Protein AF-A0A849RPV7-F1 (afdb_monomer_lite)

Sequence (152 aa):
MITEDERRETVLRLYPIFKEEVYRRRDQMMRWTAIGAGSLVATLSIVLLVPTAHSLSVTSRLLLVCAMLLLTITYIGIIWQQHNRHRQAKQQLIKLEQALGLFEEFPGHDDHALYPDDWQNEWTRDRSLLQYIAVLTLLTGIVLVAILQPSL

Foldseek 3Di:
DQDPVNVLVVLVVCLVVLVVLLVVLVVVLVVLLCVLLVVLVVLLCCLVVPPCLLVDDPVRLVVVLVVLVVSLVVSLVVSVVSLVSSLVSLQVSVVSCVSNCQQPDDPPDPDHRPDDPCSNVVSVVDCPSVVSSVSSVVSSVSSNCSSPDHDD

Structure (mmCIF, N/CA/C/O backbone):
data_AF-A0A849RPV7-F1
#
_entry.id   AF-A0A849RPV7-F1
#
loop_
_atom_site.group_PDB
_atom_site.id
_atom_site.type_symbol
_atom_site.label_atom_id
_atom_site.label_alt_id
_atom_site.label_comp_id
_atom_site.label_asym_id
_atom_site.label_entity_id
_atom_site.label_seq_id
_atom_site.pdbx_PDB_ins_code
_atom_site.Cartn_x
_atom_site.Cartn_y
_atom_site.Cartn_z
_atom_site.occupancy
_atom_site.B_iso_or_equiv
_atom_site.auth_seq_id
_atom_site.auth_comp_id
_atom_site.auth_asym_id
_atom_site.auth_atom_id
_atom_site.pdbx_PDB_model_num
ATOM 1 N N . MET A 1 1 ? 28.955 13.567 -29.093 1.00 51.91 1 MET A N 1
ATOM 2 C CA . MET A 1 1 ? 28.075 12.591 -29.767 1.00 51.91 1 MET A CA 1
ATOM 3 C C . MET A 1 1 ? 28.339 11.264 -29.092 1.00 51.91 1 MET A C 1
ATOM 5 O O . MET A 1 1 ? 29.489 10.862 -29.098 1.00 51.91 1 MET A O 1
ATOM 9 N N . ILE A 1 2 ? 27.341 10.676 -28.433 1.00 64.81 2 ILE A N 1
ATOM 10 C CA . ILE A 1 2 ? 27.458 9.315 -27.887 1.00 64.81 2 ILE A CA 1
ATOM 11 C C . ILE A 1 2 ? 27.360 8.369 -29.085 1.00 64.81 2 ILE A C 1
ATOM 13 O O . ILE A 1 2 ? 26.455 8.549 -29.906 1.00 64.81 2 ILE A O 1
ATOM 17 N N . THR A 1 3 ? 28.293 7.432 -29.232 1.00 78.81 3 THR A N 1
ATOM 18 C CA . THR A 1 3 ? 28.220 6.426 -30.303 1.00 78.81 3 THR A CA 1
ATOM 19 C C . THR A 1 3 ? 27.104 5.419 -30.010 1.00 78.81 3 THR A C 1
ATOM 21 O O . THR A 1 3 ? 26.690 5.234 -28.865 1.00 78.81 3 THR A O 1
ATOM 24 N N . GLU A 1 4 ? 26.557 4.779 -31.043 1.00 76.44 4 GLU A N 1
ATOM 25 C CA . GLU A 1 4 ? 25.470 3.801 -30.877 1.00 76.44 4 GLU A CA 1
ATOM 26 C C . GLU A 1 4 ? 25.860 2.653 -29.929 1.00 76.44 4 GLU A C 1
ATOM 28 O O . GLU A 1 4 ? 25.053 2.232 -29.096 1.00 76.44 4 GLU A O 1
ATOM 33 N N . ASP A 1 5 ? 27.130 2.243 -29.973 1.00 77.31 5 ASP A N 1
ATOM 34 C CA . ASP A 1 5 ? 27.708 1.230 -29.090 1.00 77.31 5 ASP A CA 1
ATOM 35 C C . ASP A 1 5 ? 27.769 1.687 -27.623 1.00 77.31 5 ASP A C 1
ATOM 37 O O . ASP A 1 5 ? 27.334 0.952 -26.735 1.00 77.31 5 ASP A O 1
ATOM 41 N N . GLU A 1 6 ? 28.206 2.924 -27.349 1.00 79.81 6 GLU A N 1
ATOM 42 C CA . GLU A 1 6 ? 28.212 3.498 -25.992 1.00 79.81 6 GLU A CA 1
ATOM 43 C C . GLU A 1 6 ? 26.792 3.608 -25.416 1.00 79.81 6 GLU A C 1
ATOM 45 O O . GLU A 1 6 ? 26.554 3.350 -24.228 1.00 79.81 6 GLU A O 1
ATOM 50 N N . ARG A 1 7 ? 25.814 3.965 -26.261 1.00 75.69 7 ARG A N 1
ATOM 51 C CA . ARG A 1 7 ? 24.400 4.015 -25.875 1.00 75.69 7 ARG A CA 1
ATOM 52 C C . ARG A 1 7 ? 23.890 2.619 -25.517 1.00 75.69 7 ARG A C 1
ATOM 54 O O . ARG A 1 7 ? 23.237 2.466 -24.484 1.00 75.69 7 ARG A O 1
ATOM 61 N N . ARG A 1 8 ? 24.196 1.608 -26.333 1.00 79.50 8 ARG A N 1
ATOM 62 C CA . ARG A 1 8 ? 23.771 0.220 -26.111 1.00 79.50 8 ARG A CA 1
ATOM 63 C C . ARG A 1 8 ? 24.397 -0.372 -24.849 1.00 79.50 8 ARG A C 1
ATOM 65 O O . ARG A 1 8 ? 23.687 -0.972 -24.044 1.00 79.50 8 ARG A O 1
ATOM 72 N N . GLU A 1 9 ? 25.689 -0.141 -24.624 1.00 83.25 9 GLU A N 1
ATOM 73 C CA . GLU A 1 9 ? 26.391 -0.589 -23.417 1.00 83.25 9 GLU A CA 1
ATOM 74 C C . GLU A 1 9 ? 25.804 0.051 -22.150 1.00 83.25 9 GLU A C 1
ATOM 76 O O . GLU A 1 9 ? 25.559 -0.628 -21.148 1.00 83.25 9 GLU A O 1
ATOM 81 N N . THR A 1 10 ? 25.502 1.351 -22.208 1.00 80.75 10 THR A N 1
ATOM 82 C CA . THR A 1 10 ? 24.859 2.067 -21.099 1.00 80.75 10 THR A CA 1
ATOM 83 C C . THR A 1 10 ? 23.498 1.458 -20.765 1.00 80.75 10 THR A C 1
ATOM 85 O O . THR A 1 10 ? 23.203 1.200 -19.597 1.00 80.75 10 THR A O 1
ATOM 88 N N . VAL A 1 11 ? 22.669 1.176 -21.774 1.00 80.56 11 VAL A N 1
ATOM 89 C CA . VAL A 1 11 ? 21.341 0.581 -21.571 1.00 80.56 11 VAL A CA 1
ATOM 90 C C . VAL A 1 11 ? 21.445 -0.834 -20.988 1.00 80.56 11 VAL A C 1
ATOM 92 O O . VAL A 1 11 ? 20.699 -1.158 -20.064 1.00 80.56 11 VAL A O 1
ATOM 95 N N . LEU A 1 12 ? 22.409 -1.644 -21.437 1.00 83.31 12 LEU A N 1
ATOM 96 C CA . LEU A 1 12 ? 22.657 -2.984 -20.887 1.00 83.31 12 LEU A CA 1
ATOM 97 C C . LEU A 1 12 ? 23.071 -2.953 -19.410 1.00 83.31 12 LEU A C 1
ATOM 99 O O . LEU A 1 12 ? 22.625 -3.799 -18.637 1.00 83.31 12 LEU A O 1
ATOM 103 N N . ARG A 1 13 ? 23.868 -1.961 -18.990 1.00 86.69 13 ARG A N 1
ATOM 104 C CA . ARG A 1 13 ? 24.216 -1.772 -17.569 1.00 86.69 13 ARG A CA 1
ATOM 105 C C . ARG A 1 13 ? 23.028 -1.299 -16.731 1.00 86.69 13 ARG A C 1
ATOM 107 O O . ARG A 1 13 ? 22.904 -1.690 -15.573 1.00 86.69 13 ARG A O 1
ATOM 114 N N . LEU A 1 14 ? 22.160 -0.459 -17.296 1.00 84.25 14 LEU A N 1
ATOM 115 C CA . LEU A 1 14 ? 20.996 0.089 -16.593 1.00 84.25 14 LEU A CA 1
ATOM 116 C C . LEU A 1 14 ? 19.855 -0.926 -16.451 1.00 84.25 14 LEU A C 1
ATOM 118 O O . LEU A 1 14 ? 19.174 -0.936 -15.427 1.00 84.25 14 LEU A O 1
ATOM 122 N N . TYR A 1 15 ? 19.658 -1.793 -17.443 1.00 84.50 15 TYR A N 1
ATOM 123 C CA . TYR A 1 15 ? 18.584 -2.787 -17.470 1.00 84.50 15 TYR A CA 1
ATOM 124 C C . TYR A 1 15 ? 18.427 -3.607 -16.168 1.00 84.50 15 TYR A C 1
ATOM 126 O O . TYR A 1 15 ? 17.327 -3.592 -15.602 1.00 84.50 15 TYR A O 1
ATOM 134 N N . PRO A 1 16 ? 19.470 -4.266 -15.616 1.00 88.25 16 PRO A N 1
ATOM 135 C CA . PRO A 1 16 ? 19.328 -5.041 -14.381 1.00 88.25 16 PRO A CA 1
ATOM 136 C C . PRO A 1 16 ? 18.955 -4.174 -13.172 1.00 88.25 16 PRO A C 1
ATOM 138 O O . PRO A 1 16 ? 18.171 -4.614 -12.335 1.00 88.25 16 PRO A O 1
ATOM 141 N N . ILE A 1 17 ? 19.442 -2.931 -13.105 1.00 87.75 17 ILE A N 1
ATOM 142 C CA . ILE A 1 17 ? 19.149 -1.998 -12.006 1.00 87.75 17 ILE A CA 1
ATOM 143 C C . ILE A 1 17 ? 17.665 -1.614 -12.015 1.00 87.75 17 ILE A C 1
ATOM 145 O O . ILE A 1 17 ? 17.003 -1.643 -10.976 1.00 87.75 17 ILE A O 1
ATOM 149 N N . PHE A 1 18 ? 17.115 -1.281 -13.187 1.00 86.19 18 PHE A N 1
ATOM 150 C CA . PHE A 1 18 ? 15.691 -0.957 -13.312 1.00 86.19 18 PHE A CA 1
ATOM 151 C C . PHE A 1 18 ? 14.804 -2.172 -13.042 1.00 86.19 18 PHE A C 1
ATOM 153 O O . PHE A 1 18 ? 13.770 -2.041 -12.385 1.00 86.19 18 PHE A O 1
ATOM 160 N N . LYS A 1 19 ? 15.226 -3.360 -13.484 1.00 86.94 19 LYS A N 1
ATOM 161 C CA . LYS A 1 19 ? 14.524 -4.611 -13.196 1.00 86.94 19 LYS A CA 1
ATOM 162 C C . LYS A 1 19 ? 14.486 -4.897 -11.693 1.00 86.94 19 LYS A C 1
ATOM 164 O O . LYS A 1 19 ? 13.414 -5.158 -11.148 1.00 86.94 19 LYS A O 1
ATOM 169 N N . GLU A 1 20 ? 15.620 -4.785 -11.005 1.00 90.31 20 GLU A N 1
ATOM 170 C CA . GLU A 1 20 ? 15.697 -4.948 -9.551 1.00 90.31 20 GLU A CA 1
ATOM 171 C C . GLU A 1 20 ? 14.819 -3.927 -8.821 1.00 90.31 20 GLU A C 1
ATOM 173 O O . GLU A 1 20 ? 14.085 -4.284 -7.899 1.00 90.31 20 GLU A O 1
ATOM 178 N N . GLU A 1 21 ? 14.826 -2.668 -9.260 1.00 89.69 21 GLU A N 1
ATOM 179 C CA . GLU A 1 21 ? 14.013 -1.620 -8.652 1.00 89.69 21 GLU A CA 1
ATOM 180 C C . GLU A 1 21 ? 12.512 -1.927 -8.742 1.00 89.69 21 GLU A C 1
ATOM 182 O O . GLU A 1 21 ? 11.789 -1.778 -7.753 1.00 89.69 21 GLU A O 1
ATOM 187 N N . VAL A 1 22 ? 12.037 -2.423 -9.888 1.00 88.62 22 VAL A N 1
ATOM 188 C CA . VAL A 1 22 ? 10.641 -2.854 -10.067 1.00 88.62 22 VAL A CA 1
ATOM 189 C C . VAL A 1 22 ? 10.268 -3.930 -9.039 1.00 88.62 22 VAL A C 1
ATOM 191 O O . VAL A 1 22 ? 9.256 -3.778 -8.342 1.00 88.62 22 VAL A O 1
ATOM 194 N N . TYR A 1 23 ? 11.090 -4.973 -8.878 1.00 88.81 23 TYR A N 1
ATOM 195 C CA . TYR A 1 23 ? 10.839 -6.040 -7.899 1.00 88.81 23 TYR A CA 1
ATOM 196 C C . TYR A 1 23 ? 10.926 -5.547 -6.454 1.00 88.81 23 TYR A C 1
ATOM 198 O O . TYR A 1 23 ? 10.037 -5.828 -5.647 1.00 88.81 23 TYR A O 1
ATOM 206 N N . ARG A 1 24 ? 11.947 -4.749 -6.134 1.00 91.12 24 ARG A N 1
ATOM 207 C CA . ARG A 1 24 ? 12.168 -4.187 -4.799 1.00 91.12 24 ARG A CA 1
ATOM 208 C C . ARG A 1 24 ? 10.979 -3.357 -4.329 1.00 91.12 24 ARG A C 1
ATOM 210 O O . ARG A 1 24 ? 10.580 -3.447 -3.170 1.00 91.12 24 ARG A O 1
ATOM 217 N N . ARG A 1 25 ? 10.377 -2.561 -5.216 1.00 90.06 25 ARG A N 1
ATOM 218 C CA . ARG A 1 25 ? 9.201 -1.742 -4.877 1.00 90.06 25 ARG A CA 1
ATOM 219 C C . ARG A 1 25 ? 7.949 -2.585 -4.660 1.00 90.06 25 ARG A C 1
ATOM 221 O O . ARG A 1 25 ? 7.170 -2.277 -3.760 1.00 90.06 25 ARG A O 1
ATOM 228 N N . ARG A 1 26 ? 7.781 -3.675 -5.416 1.00 88.75 26 ARG A N 1
ATOM 229 C CA . ARG A 1 26 ? 6.690 -4.634 -5.191 1.00 88.75 26 ARG A CA 1
ATOM 230 C C . ARG A 1 26 ? 6.810 -5.322 -3.835 1.00 88.75 26 ARG A C 1
ATOM 232 O O . ARG A 1 26 ? 5.827 -5.387 -3.101 1.00 88.75 26 ARG A O 1
ATOM 239 N N . ASP A 1 27 ? 8.013 -5.757 -3.480 1.00 92.94 27 ASP A N 1
ATOM 240 C CA . ASP A 1 27 ? 8.295 -6.338 -2.166 1.00 92.94 27 ASP A CA 1
ATOM 241 C C . ASP A 1 27 ? 8.045 -5.327 -1.034 1.00 92.94 27 ASP A C 1
ATOM 243 O O . ASP A 1 27 ? 7.387 -5.639 -0.045 1.00 92.94 27 ASP A O 1
ATOM 247 N N . GLN A 1 28 ? 8.459 -4.067 -1.206 1.00 92.44 28 GLN A N 1
ATOM 248 C CA . GLN A 1 28 ? 8.174 -3.011 -0.230 1.00 92.44 28 GLN A CA 1
ATOM 249 C C . GLN A 1 28 ? 6.672 -2.772 -0.030 1.00 92.44 28 GLN A C 1
ATOM 251 O O . GLN A 1 28 ? 6.247 -2.621 1.114 1.00 92.44 28 GLN A O 1
ATOM 256 N N . MET A 1 29 ? 5.858 -2.768 -1.094 1.00 92.94 29 MET A N 1
ATOM 257 C CA . MET A 1 29 ? 4.394 -2.681 -0.958 1.00 92.94 29 MET A CA 1
ATOM 258 C C . MET A 1 29 ? 3.837 -3.827 -0.103 1.00 92.94 29 MET A C 1
ATOM 260 O O . MET A 1 29 ? 3.038 -3.588 0.806 1.00 92.94 29 MET A O 1
ATOM 264 N N . MET A 1 30 ? 4.294 -5.058 -0.351 1.00 93.44 30 MET A N 1
ATOM 265 C CA . MET A 1 30 ? 3.878 -6.235 0.413 1.00 93.44 30 MET A CA 1
ATOM 266 C C . MET A 1 30 ? 4.307 -6.136 1.883 1.00 93.44 30 MET A C 1
ATOM 268 O O . MET A 1 30 ? 3.482 -6.339 2.772 1.00 93.44 30 MET A O 1
ATOM 272 N N . ARG A 1 31 ? 5.560 -5.749 2.157 1.00 95.62 31 ARG A N 1
ATOM 273 C CA . ARG A 1 31 ? 6.075 -5.565 3.524 1.00 95.62 31 ARG A CA 1
ATOM 274 C C . ARG A 1 31 ? 5.279 -4.525 4.303 1.00 95.62 31 ARG A C 1
ATOM 276 O O . ARG A 1 31 ? 4.887 -4.792 5.433 1.00 95.62 31 ARG A O 1
ATOM 283 N N . TRP A 1 32 ? 5.009 -3.359 3.715 1.00 95.81 32 TRP A N 1
ATOM 284 C CA . TRP A 1 32 ? 4.235 -2.314 4.391 1.00 95.81 32 TRP A CA 1
ATOM 285 C C . TRP A 1 32 ? 2.791 -2.736 4.652 1.00 95.81 32 TRP A C 1
ATOM 287 O O . TRP A 1 32 ? 2.260 -2.439 5.720 1.00 95.81 32 TRP A O 1
ATOM 297 N N . THR A 1 33 ? 2.188 -3.488 3.730 1.00 95.38 33 THR A N 1
ATOM 298 C CA . THR A 1 33 ? 0.859 -4.078 3.935 1.00 95.38 33 THR A CA 1
ATOM 299 C C . THR A 1 33 ? 0.873 -5.085 5.084 1.00 95.38 33 THR A C 1
ATOM 301 O O . THR A 1 33 ? 0.009 -5.026 5.952 1.00 95.38 33 THR A O 1
ATOM 304 N N . ALA A 1 34 ? 1.875 -5.968 5.136 1.00 96.19 34 ALA A N 1
ATOM 305 C CA . ALA A 1 34 ? 2.015 -6.964 6.196 1.00 96.19 34 ALA A CA 1
ATOM 306 C C . ALA A 1 34 ? 2.247 -6.321 7.572 1.00 96.19 34 ALA A C 1
ATOM 308 O O . ALA A 1 34 ? 1.611 -6.715 8.545 1.00 96.19 34 ALA A O 1
ATOM 309 N N . ILE A 1 35 ? 3.108 -5.301 7.652 1.00 97.19 35 ILE A N 1
ATOM 310 C CA . ILE A 1 35 ? 3.351 -4.549 8.891 1.00 97.19 35 ILE A CA 1
ATOM 311 C C . ILE A 1 35 ? 2.069 -3.829 9.333 1.00 97.19 35 ILE A C 1
ATOM 313 O O . ILE A 1 35 ? 1.685 -3.928 10.497 1.00 97.19 35 ILE A O 1
ATOM 317 N N . GLY A 1 36 ? 1.378 -3.149 8.411 1.00 96.50 36 GLY A N 1
ATOM 318 C CA . GLY A 1 36 ? 0.118 -2.467 8.706 1.00 96.50 36 GLY A CA 1
ATOM 319 C C . GLY A 1 36 ? -0.961 -3.428 9.202 1.00 96.50 36 GLY A C 1
ATOM 320 O O . GLY A 1 36 ? -1.520 -3.223 10.278 1.00 96.50 36 GLY A O 1
ATOM 321 N N . ALA A 1 37 ? -1.190 -4.530 8.486 1.00 96.81 37 ALA A N 1
ATOM 322 C CA . ALA A 1 37 ? -2.140 -5.564 8.888 1.00 96.81 37 ALA A CA 1
ATOM 323 C C . ALA A 1 37 ? -1.763 -6.201 10.235 1.00 96.81 37 ALA A C 1
ATOM 325 O O . ALA A 1 37 ? -2.616 -6.339 11.109 1.00 96.81 37 ALA A O 1
ATOM 326 N N . GLY A 1 38 ? -0.484 -6.529 10.435 1.00 97.62 38 GLY A N 1
ATOM 327 C CA . GLY A 1 38 ? 0.023 -7.081 11.690 1.00 97.62 38 GLY A CA 1
ATOM 328 C C . GLY A 1 38 ? -0.206 -6.144 12.875 1.00 97.62 38 GLY A C 1
ATOM 329 O O . GLY A 1 38 ? -0.640 -6.595 13.933 1.00 97.62 38 GLY A O 1
ATOM 330 N N . SER A 1 39 ? 0.001 -4.836 12.690 1.00 96.69 39 SER A N 1
ATOM 331 C CA . SER A 1 39 ? -0.272 -3.839 13.731 1.00 96.69 39 SER A CA 1
ATOM 332 C C . SER A 1 39 ? -1.760 -3.777 14.104 1.00 96.69 39 SER A C 1
ATOM 334 O O . SER A 1 39 ? -2.088 -3.793 15.289 1.00 96.69 39 SER A O 1
ATOM 336 N N . LEU A 1 40 ? -2.662 -3.818 13.115 1.00 96.62 40 LEU A N 1
ATOM 337 C CA . LEU A 1 40 ? -4.112 -3.825 13.339 1.00 96.62 40 LEU A CA 1
ATOM 338 C C . LEU A 1 40 ? -4.574 -5.103 14.051 1.00 96.62 40 LEU A C 1
ATOM 340 O O . LEU A 1 40 ? -5.363 -5.029 14.989 1.00 96.62 40 LEU A O 1
ATOM 344 N N . VAL A 1 41 ? -4.051 -6.267 13.655 1.00 97.19 41 VAL A N 1
ATOM 345 C CA . VAL A 1 41 ? -4.339 -7.553 14.313 1.00 97.19 41 VAL A CA 1
ATOM 346 C C . VAL A 1 41 ? -3.824 -7.566 15.753 1.00 97.19 41 VAL A C 1
ATOM 348 O O . VAL A 1 41 ? -4.520 -8.049 16.648 1.00 97.19 41 VAL A O 1
ATOM 351 N N . ALA A 1 42 ? -2.641 -7.004 16.009 1.00 96.06 42 ALA A N 1
ATOM 352 C CA . ALA A 1 42 ? -2.114 -6.870 17.363 1.00 96.06 42 ALA A CA 1
ATOM 353 C C . ALA A 1 42 ? -3.013 -5.971 18.223 1.00 96.06 42 ALA A C 1
ATOM 355 O O . ALA A 1 42 ? -3.368 -6.352 19.338 1.00 96.06 42 ALA A O 1
ATOM 356 N N . THR A 1 43 ? -3.452 -4.820 17.700 1.00 92.69 43 THR A N 1
ATOM 357 C CA . THR A 1 43 ? -4.399 -3.949 18.409 1.00 92.69 43 THR A CA 1
ATOM 358 C C . THR A 1 43 ? -5.733 -4.645 18.662 1.00 92.69 43 THR A C 1
ATOM 360 O O . THR A 1 43 ? -6.224 -4.601 19.787 1.00 92.69 43 THR A O 1
ATOM 363 N N . LEU A 1 44 ? -6.293 -5.334 17.664 1.00 93.75 44 LEU A N 1
ATOM 364 C CA . LEU A 1 44 ? -7.520 -6.118 17.821 1.00 93.75 44 LEU A CA 1
ATOM 365 C C . LEU A 1 44 ? -7.380 -7.155 18.940 1.00 93.75 44 LEU A C 1
ATOM 367 O O . LEU A 1 44 ? -8.248 -7.262 19.800 1.00 93.75 44 LEU A O 1
ATOM 371 N N . SER A 1 45 ? -6.261 -7.880 18.957 1.00 92.56 45 SER A N 1
ATOM 372 C CA . SER A 1 45 ? -5.974 -8.890 19.977 1.00 92.56 45 SER A CA 1
ATOM 373 C C . SER A 1 45 ? -5.901 -8.272 21.372 1.00 92.56 45 SER A C 1
ATOM 375 O O . SER A 1 45 ? -6.469 -8.819 22.308 1.00 92.56 45 SER A O 1
ATOM 377 N N . ILE A 1 46 ? -5.262 -7.106 21.515 1.00 91.44 46 ILE A N 1
ATOM 378 C CA . ILE A 1 46 ? -5.204 -6.379 22.791 1.00 91.44 46 ILE A CA 1
ATOM 379 C C . ILE A 1 46 ? -6.608 -5.971 23.244 1.00 91.44 46 ILE A C 1
ATOM 381 O O . ILE A 1 46 ? -6.963 -6.206 24.395 1.00 91.44 46 ILE A O 1
ATOM 385 N N . VAL A 1 47 ? -7.416 -5.397 22.349 1.00 89.56 47 VAL A N 1
ATOM 386 C CA . VAL A 1 47 ? -8.778 -4.948 22.676 1.00 89.56 47 VAL A CA 1
ATOM 387 C C . VAL A 1 47 ? -9.665 -6.114 23.122 1.00 89.56 47 VAL A C 1
ATOM 389 O O . VAL A 1 47 ? -10.454 -5.941 24.044 1.00 89.56 47 VAL A O 1
ATOM 392 N N . LEU A 1 48 ? -9.524 -7.292 22.506 1.00 89.06 48 LEU A N 1
ATOM 393 C CA . LEU A 1 48 ? -10.353 -8.464 22.813 1.00 89.06 48 LEU A CA 1
ATOM 394 C C . LEU A 1 48 ? -9.859 -9.282 24.015 1.00 89.06 48 LEU A C 1
ATOM 396 O O . LEU A 1 48 ? -10.668 -9.899 24.700 1.00 89.06 48 LEU A O 1
ATOM 400 N N . LEU A 1 49 ? -8.546 -9.343 24.251 1.00 89.88 49 LEU A N 1
ATOM 401 C CA . LEU A 1 49 ? -7.959 -10.228 25.265 1.00 89.88 49 LEU A CA 1
ATOM 402 C C . LEU A 1 49 ? -7.666 -9.526 26.591 1.00 89.88 49 LEU A C 1
ATOM 404 O O . LEU A 1 49 ? -7.487 -10.209 27.597 1.00 89.88 49 LEU A O 1
ATOM 408 N N . VAL A 1 50 ? -7.581 -8.193 26.614 1.00 86.75 50 VAL A N 1
ATOM 409 C CA . VAL A 1 50 ? -7.275 -7.435 27.833 1.00 86.75 50 VAL A CA 1
ATOM 410 C C . VAL A 1 50 ? -8.582 -6.993 28.501 1.00 86.75 50 VAL A C 1
ATOM 412 O O . VAL A 1 50 ? -9.229 -6.071 28.009 1.00 86.75 50 VAL A O 1
ATOM 415 N N . PRO A 1 51 ? -8.965 -7.558 29.664 1.00 75.06 51 PRO A N 1
ATOM 416 C CA . PRO A 1 51 ? -10.258 -7.267 30.294 1.00 75.06 51 PRO A CA 1
ATOM 417 C C . PRO A 1 51 ? -10.446 -5.787 30.653 1.00 75.06 51 PRO A C 1
ATOM 419 O O . PRO A 1 51 ? -11.554 -5.256 30.603 1.00 75.06 51 PRO A O 1
ATOM 422 N N . THR A 1 52 ? -9.355 -5.086 30.976 1.00 76.69 52 THR A N 1
ATOM 423 C CA . THR A 1 52 ? -9.383 -3.654 31.300 1.00 76.69 52 THR A CA 1
ATOM 424 C C . THR A 1 52 ? -9.642 -2.765 30.082 1.00 76.69 52 THR A C 1
ATOM 426 O O . THR A 1 52 ? -10.060 -1.619 30.256 1.00 76.69 52 THR A O 1
ATOM 429 N N . ALA A 1 53 ? -9.493 -3.274 28.853 1.00 73.00 53 ALA A N 1
ATOM 430 C CA . ALA A 1 53 ? -9.839 -2.535 27.640 1.00 73.00 53 ALA A CA 1
ATOM 431 C C . ALA A 1 53 ? -11.341 -2.196 27.587 1.00 73.00 53 ALA A C 1
ATOM 433 O O . ALA A 1 53 ? -11.733 -1.148 27.074 1.00 73.00 53 ALA A O 1
ATOM 434 N N . HIS A 1 54 ? -12.192 -3.017 28.205 1.00 72.06 54 HIS A N 1
ATOM 435 C CA . HIS A 1 54 ? -13.629 -2.760 28.284 1.00 72.06 54 HIS A CA 1
ATOM 436 C C . HIS A 1 54 ? -13.983 -1.599 29.228 1.00 72.06 54 HIS A C 1
ATOM 438 O O . HIS A 1 54 ? -14.945 -0.874 28.972 1.00 72.06 54 HIS A O 1
ATOM 444 N N . SER A 1 55 ? -13.156 -1.345 30.248 1.00 79.50 55 SER A N 1
ATOM 445 C CA . SER A 1 55 ? -13.310 -0.214 31.180 1.00 79.50 55 SER A CA 1
ATOM 446 C C . SER A 1 55 ? -12.780 1.128 30.654 1.00 79.50 55 SER A C 1
ATOM 448 O O . SER A 1 55 ? -12.736 2.111 31.394 1.00 79.50 55 SER A O 1
ATOM 450 N N . LEU A 1 56 ? -12.368 1.200 29.383 1.00 82.62 56 LEU A N 1
ATOM 451 C CA . LEU A 1 56 ? -11.872 2.441 28.793 1.00 82.62 56 LEU A CA 1
ATOM 452 C C . LEU A 1 56 ? -12.952 3.526 28.757 1.00 82.62 56 LEU A C 1
ATOM 454 O O . LEU A 1 56 ? -14.065 3.305 28.269 1.00 82.62 56 LEU A O 1
ATOM 458 N N . SER A 1 57 ? -12.568 4.727 29.199 1.00 87.94 57 SER A N 1
ATOM 459 C CA . SER A 1 57 ? -13.394 5.930 29.096 1.00 87.94 57 SER A CA 1
ATOM 460 C C . SER A 1 57 ? -13.743 6.254 27.638 1.00 87.94 57 SER A C 1
ATOM 462 O O . SER A 1 57 ? -12.997 5.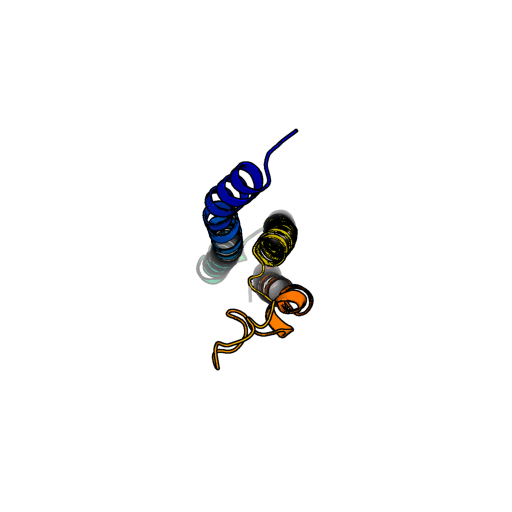915 26.714 1.00 87.94 57 SER A O 1
ATOM 464 N N . VAL A 1 58 ? -14.848 6.975 27.423 1.00 88.06 58 VAL A N 1
ATOM 465 C CA . VAL A 1 58 ? -15.275 7.422 26.084 1.00 88.06 58 VAL A CA 1
ATOM 466 C C . VAL A 1 58 ? -14.165 8.210 25.382 1.00 88.06 58 VAL A C 1
ATOM 468 O O . VAL A 1 58 ? -13.869 7.952 24.217 1.00 88.06 58 VAL A O 1
ATOM 471 N N . THR A 1 59 ? -13.487 9.110 26.099 1.00 90.62 59 THR A N 1
ATOM 472 C CA . THR A 1 59 ? -12.367 9.894 25.562 1.00 90.62 59 THR A CA 1
ATOM 473 C C . THR A 1 59 ? -11.225 8.997 25.087 1.00 90.62 59 THR A C 1
ATOM 475 O O . THR A 1 59 ? -10.712 9.184 23.986 1.00 90.62 59 THR A O 1
ATOM 478 N N . SER A 1 60 ? -10.852 7.981 25.874 1.00 90.19 60 SER A N 1
ATOM 479 C CA . SER A 1 60 ? -9.805 7.021 25.499 1.00 90.19 60 SER A CA 1
ATOM 480 C C . SER A 1 60 ? -10.189 6.208 24.260 1.00 90.19 60 SER A C 1
ATOM 482 O O . SER A 1 60 ? -9.349 5.999 23.387 1.00 90.19 60 SER A O 1
ATOM 484 N N . ARG A 1 61 ? -11.458 5.792 24.148 1.00 90.38 61 ARG A N 1
ATOM 485 C CA . ARG A 1 61 ? -11.973 5.077 22.968 1.00 90.38 61 ARG A CA 1
ATOM 486 C C . ARG A 1 61 ? -11.918 5.949 21.714 1.00 90.38 61 ARG A C 1
ATOM 488 O O . ARG A 1 61 ? -11.445 5.487 20.682 1.00 90.38 61 ARG A O 1
ATOM 495 N N . LEU A 1 62 ? -12.330 7.216 21.804 1.00 92.50 62 LEU A N 1
ATOM 496 C CA . LEU A 1 62 ? -12.251 8.159 20.681 1.00 92.50 62 LEU A CA 1
ATOM 497 C C . LEU A 1 62 ? -10.803 8.419 20.248 1.00 92.50 62 LEU A C 1
ATOM 499 O O . LEU A 1 62 ? -10.516 8.422 19.053 1.00 92.50 62 LEU A O 1
ATOM 503 N N . LEU A 1 63 ? -9.878 8.575 21.200 1.00 94.31 63 LEU A N 1
ATOM 504 C CA . LEU A 1 63 ? -8.452 8.714 20.893 1.00 94.31 63 LEU A CA 1
ATOM 505 C C . LEU A 1 63 ? -7.896 7.474 20.183 1.00 94.31 63 LEU A C 1
ATOM 507 O O . LEU A 1 63 ? -7.166 7.617 19.205 1.00 94.31 63 LEU A O 1
ATOM 511 N N . LEU A 1 64 ? -8.272 6.271 20.626 1.00 93.06 64 LEU A N 1
ATOM 512 C CA . LEU A 1 64 ? -7.905 5.014 19.967 1.00 93.06 64 LEU A CA 1
ATOM 513 C C . LEU A 1 64 ? -8.463 4.927 18.543 1.00 93.06 64 LEU A C 1
ATOM 515 O O . LEU A 1 64 ? -7.721 4.585 17.627 1.00 93.06 64 LEU A O 1
ATOM 519 N N . VAL A 1 65 ? -9.731 5.290 18.333 1.00 94.69 65 VAL A N 1
ATOM 520 C CA . VAL A 1 65 ? -10.342 5.357 16.994 1.00 94.69 65 VAL A CA 1
ATOM 521 C C . VAL A 1 65 ? -9.559 6.308 16.088 1.00 94.69 65 VAL A C 1
ATOM 523 O O . VAL A 1 65 ? -9.159 5.919 14.990 1.00 94.69 65 VAL A O 1
ATOM 526 N N . CYS A 1 66 ? -9.274 7.527 16.553 1.00 96.81 66 CYS A N 1
ATOM 527 C CA . CYS A 1 66 ? -8.475 8.495 15.804 1.00 96.81 66 CYS A CA 1
ATOM 528 C C . CYS A 1 66 ? -7.072 7.957 15.494 1.00 96.81 66 CYS A C 1
ATOM 530 O O . CYS A 1 66 ? -6.611 8.075 14.360 1.00 96.81 66 CYS A O 1
ATOM 532 N N . ALA A 1 67 ? -6.412 7.322 16.466 1.00 95.75 67 ALA A N 1
ATOM 533 C CA . ALA A 1 67 ? -5.098 6.718 16.276 1.00 95.75 67 ALA A CA 1
ATOM 534 C C . ALA A 1 67 ? -5.128 5.606 15.214 1.00 95.75 67 ALA A C 1
ATOM 536 O O . ALA A 1 67 ? -4.256 5.571 14.350 1.00 95.75 67 ALA A O 1
ATOM 537 N N . MET A 1 68 ? -6.147 4.740 15.223 1.00 96.62 68 MET A N 1
ATOM 538 C CA . MET A 1 68 ? -6.299 3.669 14.232 1.00 96.62 68 MET A CA 1
ATOM 539 C C . MET A 1 68 ? -6.572 4.209 12.830 1.00 96.62 68 MET A C 1
ATOM 541 O O . MET A 1 68 ? -5.993 3.717 11.859 1.00 96.62 68 MET A O 1
ATOM 545 N N . LEU A 1 69 ? -7.403 5.246 12.706 1.00 97.31 69 LEU A N 1
ATOM 546 C CA . LEU A 1 69 ? -7.642 5.911 11.426 1.00 97.31 69 LEU A CA 1
ATOM 547 C C . LEU A 1 69 ? -6.361 6.558 10.889 1.00 97.31 69 LEU A C 1
ATOM 549 O O . LEU A 1 69 ? -5.998 6.317 9.738 1.00 97.31 69 LEU A O 1
ATOM 553 N N . LEU A 1 70 ? -5.636 7.309 11.723 1.00 97.81 70 LEU A N 1
ATOM 554 C CA . LEU A 1 70 ? -4.364 7.930 11.346 1.00 97.81 70 LEU A CA 1
ATOM 555 C C . LEU A 1 70 ? -3.321 6.892 10.922 1.00 97.81 70 LEU A C 1
ATOM 557 O O . LEU A 1 70 ? -2.666 7.061 9.892 1.00 97.81 70 LEU A O 1
ATOM 561 N N . LEU A 1 71 ? -3.194 5.800 11.676 1.00 96.12 71 LEU A N 1
ATOM 562 C CA . LEU A 1 71 ? -2.291 4.699 11.356 1.00 96.12 71 LEU A CA 1
ATOM 563 C C . LEU A 1 71 ? -2.636 4.076 9.996 1.00 96.12 71 LEU A C 1
ATOM 565 O O . LEU A 1 71 ? -1.769 3.922 9.138 1.00 96.12 71 LEU A O 1
ATOM 569 N N . THR A 1 72 ? -3.918 3.780 9.774 1.00 97.12 72 THR A N 1
ATOM 570 C CA . THR A 1 72 ? -4.407 3.181 8.524 1.00 97.12 72 THR A CA 1
ATOM 571 C C . THR A 1 72 ? -4.149 4.097 7.330 1.00 97.12 72 THR A C 1
ATOM 573 O O . THR A 1 72 ? -3.599 3.655 6.323 1.00 97.12 72 THR A O 1
ATOM 576 N N . ILE A 1 73 ? -4.494 5.383 7.449 1.00 97.38 73 ILE A N 1
ATOM 577 C CA . ILE A 1 73 ? -4.261 6.389 6.404 1.00 97.38 73 ILE A CA 1
ATOM 578 C C . ILE A 1 73 ? -2.765 6.500 6.092 1.00 97.38 73 ILE A C 1
ATOM 580 O O . ILE A 1 73 ? -2.388 6.575 4.923 1.00 97.38 73 ILE A O 1
ATOM 584 N N . THR A 1 74 ? -1.909 6.447 7.115 1.00 97.62 74 THR A N 1
ATOM 585 C CA . THR A 1 74 ? -0.451 6.492 6.947 1.00 97.62 74 THR A CA 1
ATOM 586 C C . THR A 1 74 ? 0.050 5.303 6.127 1.00 97.62 74 THR A C 1
ATOM 588 O O . THR A 1 74 ? 0.766 5.500 5.144 1.00 97.62 74 THR A O 1
ATOM 591 N N . TYR A 1 75 ? -0.362 4.074 6.458 1.00 96.56 75 TYR A N 1
ATOM 592 C CA . TYR A 1 75 ? 0.028 2.895 5.678 1.00 96.56 75 TYR A CA 1
ATOM 593 C C . TYR A 1 75 ? -0.518 2.929 4.250 1.00 96.56 75 TYR A C 1
ATOM 595 O O . TYR A 1 75 ? 0.228 2.631 3.317 1.00 96.56 75 TYR A O 1
ATOM 603 N N . ILE A 1 76 ? -1.774 3.351 4.055 1.00 96.94 76 ILE A N 1
ATOM 604 C CA . ILE A 1 76 ? -2.350 3.543 2.716 1.00 96.94 76 ILE A CA 1
ATOM 605 C C . ILE A 1 76 ? -1.503 4.536 1.911 1.00 96.94 76 ILE A C 1
ATOM 607 O O . ILE A 1 76 ? -1.151 4.245 0.769 1.00 96.94 76 ILE A O 1
ATOM 611 N N . GLY A 1 77 ? -1.118 5.668 2.506 1.00 96.56 77 GLY A N 1
ATOM 612 C CA . GLY A 1 77 ? -0.269 6.671 1.863 1.00 96.56 77 GLY A CA 1
ATOM 613 C C . GLY A 1 77 ? 1.106 6.126 1.464 1.00 96.56 77 GLY A C 1
ATOM 614 O O . GLY A 1 77 ? 1.553 6.343 0.337 1.00 96.56 77 GLY A O 1
ATOM 615 N N . ILE A 1 78 ? 1.754 5.358 2.347 1.00 95.69 78 ILE A N 1
ATOM 616 C CA . ILE A 1 78 ? 3.044 4.712 2.059 1.00 95.69 78 ILE A CA 1
ATOM 617 C C . ILE A 1 78 ? 2.905 3.708 0.908 1.00 95.69 78 ILE A C 1
ATOM 619 O O . ILE A 1 78 ? 3.705 3.732 -0.029 1.00 95.69 78 ILE A O 1
ATOM 623 N N . ILE A 1 79 ? 1.888 2.841 0.938 1.00 94.25 79 ILE A N 1
ATOM 624 C CA . ILE A 1 79 ? 1.655 1.835 -0.111 1.00 94.25 79 ILE A CA 1
ATOM 625 C C . ILE A 1 79 ? 1.354 2.520 -1.445 1.00 94.25 79 ILE A C 1
ATOM 627 O O . ILE A 1 79 ? 1.930 2.144 -2.466 1.00 94.25 79 ILE A O 1
ATOM 631 N N . TRP A 1 80 ? 0.525 3.565 -1.437 1.00 93.94 80 TRP A N 1
ATOM 632 C CA . TRP A 1 80 ? 0.230 4.369 -2.621 1.00 93.94 80 TRP A CA 1
ATOM 633 C C . TRP A 1 80 ? 1.499 4.979 -3.222 1.00 93.94 80 TRP A C 1
ATOM 635 O O . TRP A 1 80 ? 1.729 4.895 -4.430 1.00 93.94 80 TRP A O 1
ATOM 645 N N . GLN A 1 81 ? 2.367 5.549 -2.381 1.00 94.25 81 GLN A N 1
ATOM 646 C CA . GLN A 1 81 ? 3.641 6.105 -2.824 1.00 94.25 81 GLN A CA 1
ATOM 647 C C . GLN A 1 81 ? 4.529 5.032 -3.471 1.00 94.25 81 GLN A C 1
ATOM 649 O O . GLN A 1 81 ? 5.105 5.274 -4.534 1.00 94.25 81 GLN A O 1
ATOM 654 N N . GLN A 1 82 ? 4.635 3.845 -2.866 1.00 92.69 82 GLN A N 1
ATOM 655 C CA . GLN A 1 82 ? 5.424 2.744 -3.427 1.00 92.69 82 GLN A CA 1
ATOM 656 C C . GLN A 1 82 ? 4.829 2.218 -4.736 1.00 92.69 82 GLN A C 1
ATOM 658 O O . GLN A 1 82 ? 5.580 1.958 -5.674 1.00 92.69 82 GLN A O 1
ATOM 663 N N . HIS A 1 83 ? 3.502 2.136 -4.841 1.00 91.69 83 HIS A N 1
ATOM 664 C CA . HIS A 1 83 ? 2.816 1.742 -6.068 1.00 91.69 83 HIS A CA 1
ATOM 665 C C . HIS A 1 83 ? 3.095 2.720 -7.211 1.00 91.69 83 HIS A C 1
ATOM 667 O O . HIS A 1 83 ? 3.45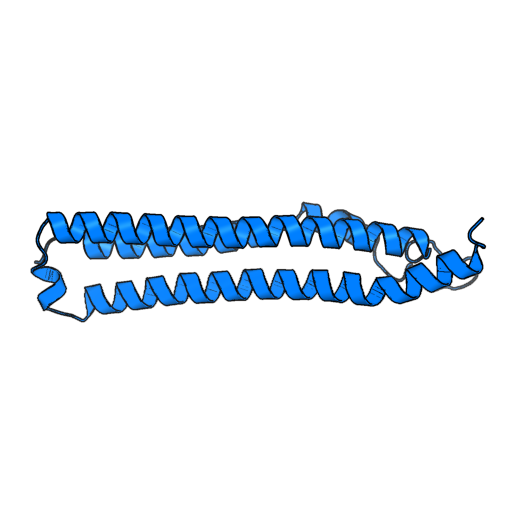7 2.309 -8.314 1.00 91.69 83 HIS A O 1
ATOM 673 N N . ASN A 1 84 ? 3.016 4.026 -6.946 1.00 91.62 84 ASN A N 1
ATOM 674 C CA . ASN A 1 84 ? 3.270 5.027 -7.977 1.00 91.62 84 ASN A CA 1
ATOM 675 C C . ASN A 1 84 ? 4.736 4.990 -8.454 1.00 91.62 84 ASN A C 1
ATOM 677 O O . ASN A 1 84 ? 5.009 5.076 -9.650 1.00 91.62 84 ASN A O 1
ATOM 681 N N . ARG A 1 85 ? 5.684 4.775 -7.530 1.00 90.00 85 ARG A N 1
ATOM 682 C CA . ARG A 1 85 ? 7.108 4.582 -7.858 1.00 90.00 85 ARG A CA 1
ATOM 683 C C . ARG A 1 85 ? 7.360 3.285 -8.627 1.00 90.00 85 ARG A C 1
ATOM 685 O O . ARG A 1 85 ? 8.151 3.286 -9.563 1.00 90.00 85 ARG A O 1
ATOM 692 N N . HIS A 1 86 ? 6.676 2.199 -8.269 1.00 90.81 86 HIS A N 1
ATOM 693 C CA . HIS A 1 86 ? 6.731 0.933 -8.999 1.00 90.81 86 HIS A CA 1
ATOM 694 C C . HIS A 1 86 ? 6.247 1.107 -10.444 1.00 90.81 86 HIS A C 1
ATOM 696 O O . HIS A 1 86 ? 6.924 0.676 -11.375 1.00 90.81 86 HIS A O 1
ATOM 702 N N . ARG A 1 87 ? 5.126 1.812 -10.645 1.00 88.88 87 ARG A N 1
ATOM 703 C CA . ARG A 1 87 ? 4.592 2.120 -11.978 1.00 88.88 87 ARG A CA 1
ATOM 704 C C . ARG A 1 87 ? 5.580 2.930 -12.819 1.00 88.88 87 ARG A C 1
ATOM 706 O O . ARG A 1 87 ? 5.803 2.589 -13.976 1.00 88.88 87 ARG A O 1
ATOM 713 N N . GLN A 1 88 ? 6.204 3.956 -12.240 1.00 89.56 88 GLN A N 1
ATOM 714 C CA . GLN A 1 88 ? 7.237 4.746 -12.920 1.00 89.56 88 GLN A CA 1
ATOM 715 C C . GLN A 1 88 ? 8.453 3.892 -13.309 1.00 89.56 88 GLN A C 1
ATOM 717 O O . GLN A 1 88 ? 8.902 3.960 -14.452 1.00 89.56 88 GLN A O 1
ATOM 722 N N . ALA A 1 89 ? 8.942 3.047 -12.396 1.00 88.81 89 ALA A N 1
ATOM 723 C CA . ALA A 1 89 ? 10.062 2.147 -12.666 1.00 88.81 89 ALA A CA 1
ATOM 724 C C . ALA A 1 89 ? 9.731 1.139 -13.780 1.00 88.81 89 ALA A C 1
ATOM 726 O O . ALA A 1 89 ? 10.546 0.934 -14.676 1.00 88.81 89 ALA A O 1
ATOM 727 N N . LYS A 1 90 ? 8.514 0.570 -13.787 1.00 88.50 90 LYS A N 1
ATOM 728 C CA . LYS A 1 90 ? 8.066 -0.356 -14.841 1.00 88.50 90 LYS A CA 1
ATOM 729 C C . LYS A 1 90 ? 7.965 0.346 -16.200 1.00 88.50 90 LYS A C 1
ATOM 731 O O . LYS A 1 90 ? 8.414 -0.200 -17.199 1.00 88.50 90 LYS A O 1
ATOM 736 N N . GLN A 1 91 ? 7.478 1.588 -16.243 1.00 88.25 91 GLN A N 1
ATOM 737 C CA . GLN A 1 91 ? 7.461 2.390 -17.474 1.00 88.25 91 GLN A CA 1
ATOM 738 C C . GLN A 1 91 ? 8.869 2.710 -17.999 1.00 88.25 91 GLN A C 1
ATOM 740 O O . GLN A 1 91 ? 9.086 2.716 -19.208 1.00 88.25 91 GLN A O 1
ATOM 745 N N . GLN A 1 92 ? 9.829 2.989 -17.113 1.00 88.00 92 GLN A N 1
ATOM 746 C CA . GLN A 1 92 ? 11.224 3.215 -17.507 1.00 88.00 92 GLN A CA 1
ATOM 747 C C . GLN A 1 92 ? 11.886 1.930 -18.010 1.00 88.00 92 GLN A C 1
ATOM 749 O O . GLN A 1 92 ? 12.584 1.979 -19.019 1.00 88.00 92 GLN A O 1
ATOM 754 N N . LEU A 1 93 ? 11.617 0.793 -17.363 1.00 87.62 93 LEU A N 1
ATOM 755 C CA . LEU A 1 93 ? 12.094 -0.515 -17.803 1.00 87.62 93 LEU A CA 1
ATOM 756 C C . LEU A 1 93 ? 11.593 -0.844 -19.214 1.00 87.62 93 LEU A C 1
ATOM 758 O O . LEU A 1 93 ? 12.409 -1.144 -20.075 1.00 87.62 93 LEU A O 1
ATOM 762 N N . ILE A 1 94 ? 10.294 -0.667 -19.481 1.00 85.69 94 ILE A N 1
ATOM 763 C CA . ILE A 1 94 ? 9.710 -0.910 -20.811 1.00 85.69 94 ILE A CA 1
ATOM 764 C C . ILE A 1 94 ? 10.389 -0.042 -21.883 1.00 85.69 94 ILE A C 1
ATOM 766 O O . ILE A 1 94 ? 10.702 -0.530 -22.964 1.00 85.69 94 ILE A O 1
ATOM 770 N N . LYS A 1 95 ? 10.686 1.233 -21.590 1.00 85.31 95 LYS A N 1
ATOM 771 C CA . LYS A 1 95 ? 11.413 2.109 -22.530 1.00 85.31 95 LYS A CA 1
ATOM 772 C C . LYS A 1 95 ? 12.835 1.621 -22.817 1.00 85.31 95 LYS A C 1
ATOM 774 O O . LYS A 1 95 ? 13.312 1.781 -23.937 1.00 85.31 95 LYS A O 1
ATOM 779 N N . LEU A 1 96 ? 13.519 1.058 -21.820 1.00 84.19 96 LEU A N 1
ATOM 780 C CA . LEU A 1 96 ? 14.844 0.461 -22.006 1.00 84.19 96 LEU A CA 1
ATOM 781 C C . LEU A 1 96 ? 14.751 -0.835 -22.815 1.00 84.19 96 LEU A C 1
ATOM 783 O O . LEU A 1 96 ? 15.553 -1.036 -23.716 1.00 84.19 96 LEU A O 1
ATOM 787 N N . GLU A 1 97 ? 13.755 -1.676 -22.537 1.00 83.81 97 GLU A N 1
ATOM 788 C CA . GLU A 1 97 ? 13.498 -2.922 -23.266 1.00 83.81 97 GLU A CA 1
ATOM 789 C C . GLU A 1 97 ? 13.180 -2.655 -24.749 1.00 83.81 97 GLU A C 1
ATOM 791 O O . GLU A 1 97 ? 13.740 -3.315 -25.624 1.00 83.81 97 GLU A O 1
ATOM 796 N N . GLN A 1 98 ? 12.384 -1.619 -25.044 1.00 82.19 98 GLN A N 1
ATOM 797 C CA . GLN A 1 98 ? 12.140 -1.130 -26.408 1.00 82.19 98 GLN A CA 1
ATOM 798 C C . GLN A 1 98 ? 13.427 -0.633 -27.074 1.00 82.19 98 GLN A C 1
ATOM 800 O O . GLN A 1 98 ? 13.710 -0.997 -28.208 1.00 82.19 98 GLN A O 1
ATOM 805 N N . ALA A 1 99 ? 14.247 0.150 -26.366 1.00 81.00 99 ALA A N 1
ATOM 806 C CA . ALA A 1 99 ? 15.522 0.634 -26.901 1.00 81.00 99 ALA A CA 1
ATOM 807 C C . ALA A 1 99 ? 16.553 -0.486 -27.150 1.00 81.00 99 ALA A C 1
ATOM 809 O O . ALA A 1 99 ? 17.493 -0.282 -27.914 1.00 81.00 99 ALA A O 1
ATOM 810 N N . LEU A 1 100 ? 16.397 -1.642 -26.499 1.00 77.44 100 LEU A N 1
ATOM 811 C CA . LEU A 1 100 ? 17.221 -2.835 -26.704 1.00 77.44 100 LEU A CA 1
ATOM 812 C C . LEU A 1 100 ? 16.700 -3.753 -27.820 1.00 77.44 100 LEU A C 1
ATOM 814 O O . LEU A 1 100 ? 17.371 -4.739 -28.121 1.00 77.44 100 LEU A O 1
ATOM 818 N N . GLY A 1 101 ? 15.536 -3.459 -28.410 1.00 73.69 101 GLY A N 1
ATOM 819 C CA . GLY A 1 101 ? 14.903 -4.318 -29.415 1.00 73.69 101 GLY A CA 1
ATOM 820 C C . GLY A 1 101 ? 14.346 -5.624 -28.839 1.00 73.69 101 GLY A C 1
ATOM 821 O O . GLY A 1 101 ? 14.155 -6.582 -29.574 1.00 73.69 101 GLY A O 1
ATOM 822 N N . LEU A 1 102 ? 14.076 -5.698 -27.527 1.00 73.00 102 LEU A N 1
ATOM 823 C CA . LEU A 1 102 ? 13.596 -6.933 -26.876 1.00 73.00 102 LEU A CA 1
ATOM 824 C C . LEU A 1 102 ? 12.141 -7.298 -27.221 1.00 73.00 102 LEU A C 1
ATOM 826 O O . LEU A 1 102 ? 11.679 -8.372 -26.839 1.00 73.00 102 LEU A O 1
ATOM 830 N N . PHE A 1 103 ? 11.434 -6.406 -27.916 1.00 64.44 103 PHE A N 1
ATOM 831 C CA . PHE A 1 103 ? 10.061 -6.594 -28.394 1.00 64.44 103 PHE A CA 1
ATOM 832 C C . PHE A 1 103 ? 9.970 -6.779 -29.917 1.00 64.44 103 PHE A C 1
ATOM 834 O O . PHE A 1 103 ? 8.869 -6.945 -30.427 1.00 64.44 103 PHE A O 1
ATOM 841 N N . GLU A 1 104 ? 11.084 -6.698 -30.652 1.00 63.50 104 GLU A N 1
ATOM 842 C CA . GLU A 1 104 ? 11.087 -6.884 -32.107 1.00 63.50 104 GLU A CA 1
ATOM 843 C C . GLU A 1 104 ? 11.271 -8.371 -32.453 1.00 63.50 104 GLU A C 1
ATOM 845 O O . GLU A 1 104 ? 12.088 -9.064 -31.845 1.00 63.50 104 GLU A O 1
ATOM 850 N N . GLU A 1 105 ? 10.512 -8.869 -33.433 1.00 55.72 105 GLU A N 1
ATOM 851 C CA . GLU A 1 105 ? 10.731 -10.196 -34.020 1.00 55.72 105 GLU A CA 1
ATOM 852 C C . GLU A 1 105 ? 12.031 -10.174 -34.838 1.00 55.72 105 GLU A C 1
ATOM 854 O O . GLU A 1 105 ? 12.162 -9.424 -35.809 1.00 55.72 105 GLU A O 1
ATOM 859 N N . PHE A 1 106 ? 13.019 -10.983 -34.451 1.00 51.91 106 PHE A N 1
ATOM 860 C CA . PHE A 1 106 ? 14.279 -11.073 -35.186 1.00 51.91 106 PHE A CA 1
ATOM 861 C C . PHE A 1 106 ? 14.077 -11.861 -36.493 1.00 51.91 106 PHE A C 1
ATOM 863 O O . PHE A 1 106 ? 13.647 -13.016 -36.450 1.00 51.91 106 PHE A O 1
ATOM 870 N N . PRO A 1 107 ? 14.432 -11.310 -37.670 1.00 40.78 107 PRO A N 1
ATOM 871 C CA . PRO A 1 107 ? 14.273 -12.027 -38.927 1.00 40.78 107 PRO A CA 1
ATOM 872 C C . PRO A 1 107 ? 15.276 -13.188 -38.995 1.00 40.78 107 PRO A C 1
ATOM 874 O O . PRO A 1 107 ? 16.486 -12.974 -39.064 1.00 40.78 107 PRO A O 1
ATOM 877 N N . GLY A 1 108 ? 14.767 -14.424 -38.983 1.00 52.53 108 GLY A N 1
ATOM 878 C CA . GLY A 1 108 ? 15.561 -15.651 -39.125 1.00 52.53 108 GLY A CA 1
ATOM 879 C C . GLY A 1 108 ? 15.766 -16.470 -37.845 1.00 52.53 108 GLY A C 1
ATOM 880 O O . GLY A 1 108 ? 16.512 -17.447 -37.879 1.00 52.53 108 GLY A O 1
ATOM 881 N N . HIS A 1 109 ? 15.122 -16.110 -36.733 1.00 46.41 109 HIS A N 1
ATOM 882 C CA . HIS A 1 109 ? 14.899 -17.023 -35.610 1.00 46.41 109 HIS A CA 1
ATOM 883 C C . HIS A 1 109 ? 13.406 -17.357 -35.552 1.00 46.41 109 HIS A C 1
ATOM 885 O O . HIS A 1 109 ? 12.588 -16.453 -35.444 1.00 46.41 109 HIS A O 1
ATOM 891 N N . ASP A 1 110 ? 13.061 -18.645 -35.576 1.00 51.22 110 ASP A N 1
ATOM 892 C CA . ASP A 1 110 ? 11.714 -19.169 -35.272 1.00 51.22 110 ASP A CA 1
ATOM 893 C C . ASP A 1 110 ? 11.297 -18.935 -33.797 1.00 51.22 110 ASP A C 1
ATOM 895 O O . ASP A 1 110 ? 10.364 -19.561 -33.300 1.00 51.22 110 ASP A O 1
ATOM 899 N N . ASP A 1 111 ? 11.980 -18.045 -33.073 1.00 47.91 111 ASP A N 1
ATOM 900 C CA . ASP A 1 111 ? 11.771 -17.806 -31.652 1.00 47.91 111 ASP A CA 1
ATOM 901 C C . ASP A 1 111 ? 11.115 -16.442 -31.442 1.00 47.91 111 ASP A C 1
ATOM 903 O O . ASP A 1 111 ? 11.666 -15.384 -31.749 1.00 47.91 111 ASP A O 1
ATOM 907 N N . HIS A 1 112 ? 9.896 -16.519 -30.922 1.00 50.75 112 HIS A N 1
ATOM 908 C CA . HIS A 1 112 ? 9.021 -15.429 -30.520 1.00 50.75 112 HIS A CA 1
ATOM 909 C C . HIS A 1 112 ? 9.741 -14.327 -29.720 1.00 50.75 112 HIS A C 1
ATOM 911 O O . HIS A 1 112 ? 10.737 -14.583 -29.041 1.00 50.75 112 HIS A O 1
ATOM 917 N N . ALA A 1 113 ? 9.198 -13.102 -29.748 1.00 58.31 113 ALA A N 1
ATOM 918 C CA . ALA A 1 113 ? 9.656 -11.999 -28.901 1.00 58.31 113 ALA A CA 1
ATOM 919 C C . ALA A 1 113 ? 9.911 -12.474 -27.456 1.00 58.31 113 ALA A C 1
ATOM 921 O O . ALA A 1 113 ? 9.091 -13.183 -26.869 1.00 58.31 113 ALA A O 1
ATOM 922 N N . LEU A 1 114 ? 11.051 -12.076 -26.872 1.00 62.72 114 LEU A N 1
ATOM 923 C CA . LEU A 1 114 ? 11.474 -12.530 -25.537 1.00 62.72 114 LEU A CA 1
ATOM 924 C C . LEU A 1 114 ? 10.422 -12.210 -24.459 1.00 62.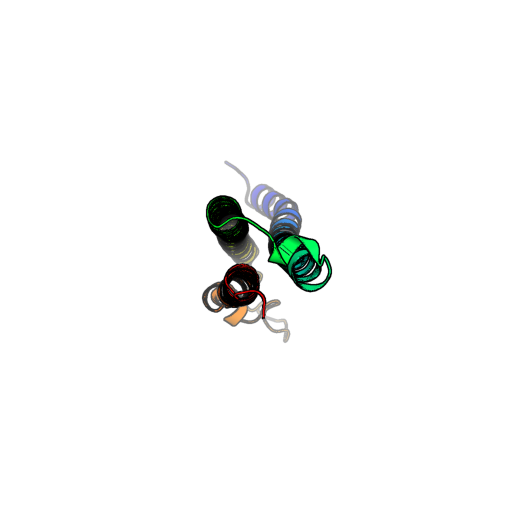72 114 LEU A C 1
ATOM 926 O O . LEU A 1 114 ? 10.333 -12.902 -23.443 1.00 62.72 114 LEU A O 1
ATOM 930 N N . TYR A 1 115 ? 9.626 -11.164 -24.688 1.00 60.16 115 TYR A N 1
ATOM 931 C CA . TYR A 1 115 ? 8.467 -10.827 -23.880 1.00 60.16 115 TYR A CA 1
ATOM 932 C C . TYR A 1 115 ? 7.191 -10.791 -24.732 1.00 60.16 115 TYR A C 1
ATOM 934 O O . TYR A 1 115 ? 7.206 -10.204 -25.813 1.00 60.16 115 TYR A O 1
ATOM 942 N N . PRO A 1 116 ? 6.075 -11.339 -24.218 1.00 66.69 116 PRO A N 1
ATOM 943 C CA . PRO A 1 116 ? 4.756 -11.208 -24.829 1.00 66.69 116 PRO A CA 1
ATOM 944 C C . PRO A 1 116 ? 4.317 -9.744 -25.011 1.00 66.69 116 PRO A C 1
ATOM 946 O O . PRO A 1 116 ? 4.623 -8.893 -24.172 1.00 66.69 116 PRO A O 1
ATOM 949 N N . ASP A 1 117 ? 3.523 -9.453 -26.045 1.00 67.75 117 ASP A N 1
ATOM 950 C CA . ASP A 1 117 ? 3.026 -8.096 -26.344 1.00 67.75 117 ASP A CA 1
ATOM 951 C C . ASP A 1 117 ? 2.224 -7.459 -25.195 1.00 67.75 117 ASP A C 1
ATOM 953 O O . ASP A 1 117 ? 2.217 -6.238 -25.001 1.00 67.75 117 ASP A O 1
ATOM 957 N N . ASP A 1 118 ? 1.552 -8.275 -24.385 1.00 71.50 118 ASP A N 1
ATOM 958 C CA . ASP A 1 118 ? 0.764 -7.828 -23.242 1.00 71.50 11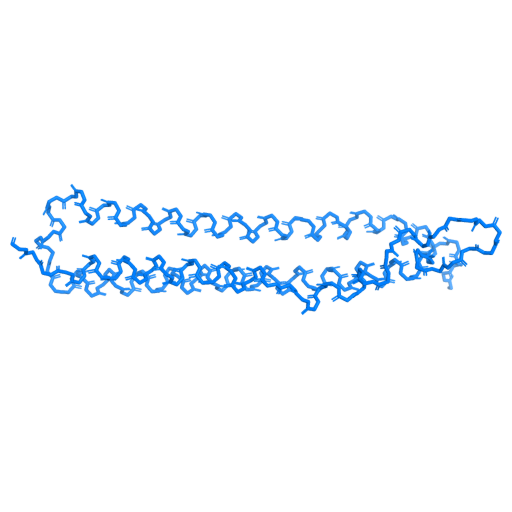8 ASP A CA 1
ATOM 959 C C . ASP A 1 118 ? 1.623 -7.386 -22.044 1.00 71.50 118 ASP A C 1
ATOM 961 O O . ASP A 1 118 ? 1.140 -6.609 -21.212 1.00 71.50 118 ASP A O 1
ATOM 965 N N . TRP A 1 119 ? 2.913 -7.748 -21.998 1.00 74.19 119 TRP A N 1
ATOM 966 C CA . TRP A 1 119 ? 3.869 -7.292 -20.976 1.00 74.19 119 TRP A CA 1
ATOM 967 C C . TRP A 1 119 ? 3.952 -5.762 -20.896 1.00 74.19 119 TRP A C 1
ATOM 969 O O . TRP A 1 119 ? 3.970 -5.179 -19.804 1.00 74.19 119 TRP A O 1
ATOM 979 N N . GLN A 1 120 ? 3.917 -5.090 -22.052 1.00 70.81 120 GLN A N 1
ATOM 980 C CA . GLN A 1 120 ? 4.001 -3.629 -22.145 1.00 70.81 120 GLN A CA 1
ATOM 981 C C . GLN A 1 120 ? 2.797 -2.928 -21.502 1.00 70.81 120 GLN A C 1
ATOM 983 O O . GLN A 1 120 ? 2.910 -1.796 -21.024 1.00 70.81 120 GLN A O 1
ATOM 988 N N . ASN A 1 121 ? 1.648 -3.607 -21.453 1.00 75.31 121 ASN A N 1
ATOM 989 C CA . ASN A 1 121 ? 0.388 -3.071 -20.944 1.00 75.31 121 ASN A CA 1
ATOM 990 C C . ASN A 1 121 ? 0.009 -3.627 -19.569 1.00 75.31 121 ASN A C 1
ATOM 992 O O . ASN A 1 121 ? -0.885 -3.086 -18.919 1.00 75.31 121 ASN A O 1
ATOM 996 N N . GLU A 1 122 ? 0.694 -4.657 -19.076 1.00 72.12 122 GLU A N 1
ATOM 997 C CA . GLU A 1 122 ? 0.354 -5.357 -17.835 1.00 72.12 122 GLU A CA 1
ATOM 998 C C . GLU A 1 122 ? 0.307 -4.420 -16.609 1.00 72.12 122 GLU A C 1
ATOM 1000 O O . GLU A 1 122 ? -0.504 -4.596 -15.701 1.00 72.12 122 GLU A O 1
ATOM 1005 N N . TRP A 1 123 ? 1.117 -3.355 -16.596 1.00 68.25 123 TRP A N 1
ATOM 1006 C CA . TRP A 1 123 ? 1.095 -2.347 -15.528 1.00 68.25 123 TRP A CA 1
ATOM 1007 C C . TRP A 1 123 ? -0.232 -1.572 -15.433 1.00 68.25 123 TRP A C 1
ATOM 1009 O O . TRP A 1 123 ? -0.548 -1.044 -14.370 1.00 68.25 123 TRP A O 1
ATOM 1019 N N . THR A 1 124 ? -1.022 -1.496 -16.510 1.00 68.06 124 THR A N 1
ATOM 1020 C CA . THR A 1 124 ? -2.329 -0.807 -16.517 1.00 68.06 124 THR A CA 1
ATOM 1021 C C . THR A 1 124 ? -3.421 -1.605 -15.808 1.00 68.06 124 THR A C 1
ATOM 1023 O O . THR A 1 124 ? -4.419 -1.037 -15.369 1.00 68.06 124 THR A O 1
ATOM 1026 N N . ARG A 1 125 ? -3.227 -2.921 -15.671 1.00 69.94 125 ARG A N 1
ATOM 1027 C C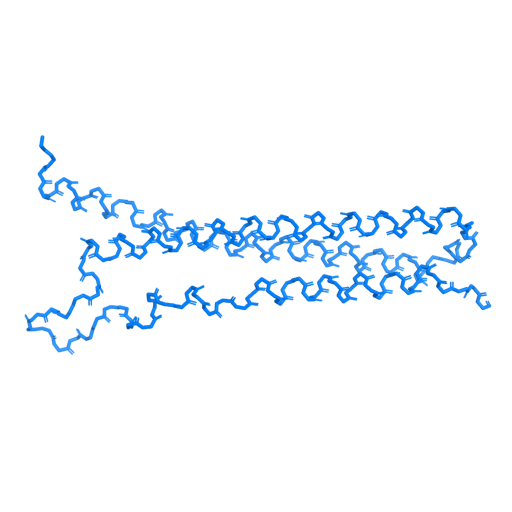A . ARG A 1 125 ? -4.200 -3.853 -15.093 1.00 69.94 125 ARG A CA 1
ATOM 1028 C C . ARG A 1 125 ? -3.855 -4.252 -13.655 1.00 69.94 125 ARG A C 1
ATOM 1030 O O . ARG A 1 125 ? -4.500 -5.139 -13.096 1.00 69.94 125 ARG A O 1
ATOM 1037 N N . ASP A 1 126 ? -2.862 -3.604 -13.047 1.00 78.69 126 ASP A N 1
ATOM 1038 C CA . ASP A 1 126 ? -2.422 -3.913 -11.690 1.00 78.69 126 ASP A CA 1
ATOM 1039 C C . ASP A 1 126 ? -3.513 -3.574 -10.657 1.00 78.69 126 ASP A C 1
ATOM 1041 O O . ASP A 1 126 ? -3.829 -2.414 -10.394 1.00 78.69 126 ASP A O 1
ATOM 1045 N N . ARG A 1 127 ? -4.099 -4.620 -10.063 1.00 84.44 127 ARG A N 1
ATOM 1046 C CA . ARG A 1 127 ? -5.115 -4.526 -9.001 1.00 84.44 127 ARG A CA 1
ATOM 1047 C C . ARG A 1 127 ? -4.524 -4.652 -7.596 1.00 84.44 127 ARG A C 1
ATOM 1049 O O . ARG A 1 127 ? -5.280 -4.605 -6.627 1.00 84.44 127 ARG A O 1
ATOM 1056 N N . SER A 1 128 ? -3.206 -4.816 -7.468 1.00 85.75 128 SER A N 1
ATOM 1057 C CA . SER A 1 128 ? -2.550 -5.080 -6.182 1.00 85.75 128 SER A CA 1
ATOM 1058 C C . SER A 1 128 ? -2.785 -3.962 -5.167 1.00 85.75 128 SER A C 1
ATOM 1060 O O . SER A 1 128 ? -3.137 -4.235 -4.023 1.00 85.75 128 SER A O 1
ATOM 1062 N N . LEU A 1 129 ? -2.708 -2.699 -5.599 1.00 89.69 129 LEU A N 1
ATOM 1063 C CA . LEU A 1 129 ? -2.981 -1.545 -4.743 1.00 89.69 129 LEU A CA 1
ATOM 1064 C C . LEU A 1 129 ? -4.390 -1.596 -4.141 1.00 89.69 129 LEU A C 1
ATOM 1066 O O . LEU A 1 129 ? -4.555 -1.383 -2.942 1.00 89.69 129 LEU A O 1
ATOM 1070 N N . LEU A 1 130 ? -5.394 -1.914 -4.964 1.00 92.31 130 LEU A N 1
ATOM 1071 C CA . LEU A 1 130 ? -6.778 -2.039 -4.511 1.00 92.31 130 LEU A CA 1
ATOM 1072 C C . LEU A 1 130 ? -6.907 -3.155 -3.468 1.00 92.31 130 LEU A C 1
ATOM 1074 O O . LEU A 1 130 ? -7.561 -2.958 -2.450 1.00 92.31 130 LEU A O 1
ATOM 1078 N N . GLN A 1 131 ? -6.264 -4.303 -3.700 1.00 93.00 131 GLN A N 1
ATOM 1079 C CA . GLN A 1 131 ? -6.273 -5.427 -2.760 1.00 93.00 131 GLN A CA 1
ATOM 1080 C C . GLN A 1 131 ? -5.637 -5.046 -1.416 1.00 93.00 131 GLN A C 1
ATOM 1082 O O . GLN A 1 131 ? -6.226 -5.312 -0.371 1.00 93.00 131 GLN A O 1
ATOM 1087 N N . TYR A 1 132 ? -4.480 -4.377 -1.426 1.00 93.44 132 TYR A N 1
ATOM 1088 C CA . TYR A 1 132 ? -3.803 -3.946 -0.200 1.00 93.44 132 TYR A CA 1
ATOM 1089 C C . TYR A 1 132 ? -4.631 -2.934 0.595 1.00 93.44 132 TYR A C 1
ATOM 1091 O O . TYR A 1 132 ? -4.786 -3.081 1.807 1.00 93.44 132 TYR A O 1
ATOM 1099 N N . ILE A 1 133 ? -5.216 -1.943 -0.084 1.00 94.81 133 ILE A N 1
ATOM 1100 C CA . ILE A 1 133 ? -6.097 -0.958 0.554 1.00 94.81 133 ILE A CA 1
ATOM 1101 C C . ILE A 1 133 ? -7.337 -1.650 1.125 1.00 94.81 133 ILE A C 1
ATOM 1103 O O . ILE A 1 133 ? -7.670 -1.413 2.281 1.00 94.81 133 ILE A O 1
ATOM 1107 N N . ALA A 1 134 ? -7.980 -2.542 0.367 1.00 96.25 134 ALA A N 1
ATOM 1108 C CA . ALA A 1 134 ? -9.175 -3.253 0.816 1.00 96.25 134 ALA A CA 1
ATOM 1109 C C . ALA A 1 134 ? -8.920 -4.074 2.089 1.00 96.25 134 ALA A C 1
ATOM 1111 O O . ALA A 1 134 ? -9.727 -4.020 3.015 1.00 96.25 134 ALA A O 1
ATOM 1112 N N . VAL A 1 135 ? -7.788 -4.785 2.167 1.00 96.06 135 VAL A N 1
ATOM 1113 C CA . VAL A 1 135 ? -7.397 -5.543 3.368 1.00 96.06 135 VAL A CA 1
ATOM 1114 C C . VAL A 1 135 ? -7.219 -4.617 4.569 1.00 96.06 135 VAL A C 1
ATOM 1116 O O . VAL A 1 135 ? -7.768 -4.894 5.635 1.00 96.06 135 VAL A O 1
ATOM 1119 N N . LEU A 1 136 ? -6.490 -3.508 4.405 1.00 96.62 136 LEU A N 1
ATOM 1120 C CA . LEU A 1 136 ? -6.279 -2.555 5.495 1.00 96.62 136 LEU A CA 1
ATOM 1121 C C . LEU A 1 136 ? -7.595 -1.916 5.940 1.00 96.62 136 LEU A C 1
ATOM 1123 O O . LEU A 1 136 ? -7.885 -1.905 7.128 1.00 96.62 136 LEU A O 1
ATOM 1127 N N . THR A 1 137 ? -8.430 -1.451 5.010 1.00 96.75 137 THR A N 1
ATOM 1128 C CA . THR A 1 137 ? -9.730 -0.849 5.332 1.00 96.75 137 THR A CA 1
ATOM 1129 C C . THR A 1 137 ? -10.655 -1.832 6.048 1.00 96.75 137 THR A C 1
ATOM 1131 O O . THR A 1 137 ? -11.298 -1.454 7.028 1.00 96.75 137 THR A O 1
ATOM 1134 N N . LEU A 1 138 ? -10.700 -3.093 5.603 1.00 97.75 138 LEU A N 1
ATOM 1135 C CA . LEU A 1 138 ? -11.497 -4.134 6.249 1.00 97.75 138 LEU A CA 1
ATOM 1136 C C . LEU A 1 138 ? -11.022 -4.390 7.686 1.00 97.75 138 LEU A C 1
ATOM 1138 O O . LEU A 1 138 ? -11.838 -4.382 8.607 1.00 97.75 138 LEU A O 1
ATOM 1142 N N . LEU A 1 139 ? -9.713 -4.574 7.890 1.00 96.94 139 LEU A N 1
ATOM 1143 C CA . LEU A 1 139 ? -9.141 -4.791 9.222 1.00 96.94 139 LEU A CA 1
ATOM 1144 C C . LEU A 1 139 ? -9.381 -3.600 10.147 1.00 96.94 139 LEU A C 1
ATOM 1146 O O . LEU A 1 139 ? -9.775 -3.789 11.296 1.00 96.94 139 LEU A O 1
ATOM 1150 N N . THR A 1 140 ? -9.207 -2.378 9.649 1.00 97.75 140 THR A N 1
ATOM 1151 C CA . THR A 1 140 ? -9.507 -1.167 10.415 1.00 97.75 140 THR A CA 1
ATOM 1152 C C . THR A 1 140 ? -10.974 -1.136 10.816 1.00 97.75 140 THR A C 1
ATOM 1154 O O . THR A 1 140 ? -11.265 -0.889 11.980 1.00 97.75 140 THR A O 1
ATOM 1157 N N . GLY A 1 141 ? -11.899 -1.465 9.910 1.00 96.75 141 GLY A N 1
ATOM 1158 C CA . GLY A 1 141 ? -13.323 -1.577 10.235 1.00 96.75 141 GLY A CA 1
ATOM 1159 C C . GLY A 1 141 ? -13.592 -2.544 11.392 1.00 96.75 141 GLY A C 1
ATOM 1160 O O . GLY A 1 141 ? -14.297 -2.188 12.335 1.00 96.75 141 GLY A O 1
ATOM 1161 N N . ILE A 1 142 ? -12.971 -3.727 11.370 1.00 96.62 142 ILE A N 1
ATOM 1162 C CA . ILE A 1 142 ? -13.088 -4.726 12.446 1.00 96.62 142 ILE A CA 1
ATOM 1163 C C . ILE A 1 142 ? -12.552 -4.173 13.776 1.00 96.62 142 ILE A C 1
ATOM 1165 O O . ILE A 1 142 ? -13.220 -4.285 14.804 1.00 96.62 142 ILE A O 1
ATOM 1169 N N . VAL A 1 143 ? -11.378 -3.534 13.762 1.00 94.88 143 VAL A N 1
ATOM 1170 C CA . VAL A 1 143 ? -10.777 -2.912 14.954 1.00 94.88 143 VAL A CA 1
ATOM 1171 C C . VAL A 1 143 ? -11.680 -1.819 15.527 1.00 94.88 143 VAL A C 1
ATOM 1173 O O . VAL A 1 143 ? -11.889 -1.765 16.737 1.00 94.88 143 VAL A O 1
ATOM 1176 N N . LEU A 1 144 ? -12.248 -0.963 14.675 1.00 95.00 144 LEU A N 1
ATOM 1177 C CA . LEU A 1 144 ? -13.143 0.110 15.106 1.00 95.00 144 LEU A CA 1
ATOM 1178 C C . LEU A 1 144 ? -14.407 -0.442 15.767 1.00 95.00 144 LEU A C 1
ATOM 1180 O O . LEU A 1 144 ? -14.802 0.055 16.820 1.00 95.00 144 LEU A O 1
ATOM 1184 N N . VAL A 1 145 ? -15.007 -1.491 15.196 1.00 94.06 145 VAL A N 1
ATOM 1185 C CA . VAL A 1 145 ? -16.155 -2.172 15.811 1.00 94.06 145 VAL A CA 1
ATOM 1186 C C . VAL A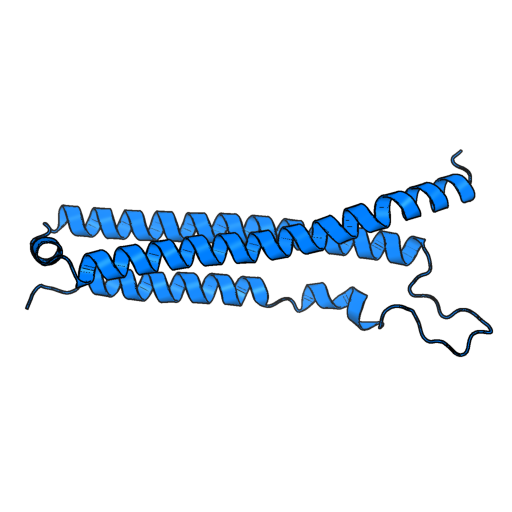 1 145 ? -15.779 -2.720 17.187 1.00 94.06 145 VAL A C 1
ATOM 1188 O O . VAL A 1 145 ? -16.509 -2.479 18.144 1.00 94.06 145 VAL A O 1
ATOM 1191 N N . ALA A 1 146 ? -14.625 -3.380 17.317 1.00 91.44 146 ALA A N 1
ATOM 1192 C CA . ALA A 1 146 ? -14.170 -3.927 18.595 1.00 91.44 146 ALA A CA 1
ATOM 1193 C C . ALA A 1 146 ? -13.952 -2.841 19.668 1.00 91.44 146 ALA A C 1
ATOM 1195 O O . ALA A 1 146 ? -14.333 -3.029 20.819 1.00 91.44 146 ALA A O 1
ATOM 1196 N N . ILE A 1 147 ? -13.392 -1.680 19.303 1.00 90.88 147 ILE A N 1
ATOM 1197 C CA . ILE A 1 147 ? -13.191 -0.552 20.236 1.00 90.88 147 ILE A CA 1
ATOM 1198 C C . ILE A 1 147 ? -14.531 0.066 20.670 1.00 90.88 147 ILE A C 1
ATOM 1200 O O . ILE A 1 147 ? -14.694 0.503 21.816 1.00 90.88 147 ILE A O 1
ATOM 1204 N N . LEU A 1 148 ? -15.488 0.150 19.744 1.00 89.06 148 LEU A N 1
ATOM 1205 C CA . LEU A 1 148 ? -16.773 0.811 19.966 1.00 89.06 148 LEU A CA 1
ATOM 1206 C C . LEU A 1 148 ? -17.819 -0.094 20.617 1.00 89.06 148 LEU A C 1
ATOM 1208 O O . LEU A 1 148 ? -18.810 0.424 21.132 1.00 89.06 148 LEU A O 1
ATOM 1212 N N . GLN A 1 149 ? -17.610 -1.412 20.641 1.00 83.81 149 GLN A N 1
ATOM 1213 C CA . GLN A 1 149 ? -18.525 -2.323 21.316 1.00 83.81 149 GLN A CA 1
ATOM 1214 C C . GLN A 1 149 ? -18.648 -1.962 22.813 1.00 83.81 149 GLN A C 1
ATOM 1216 O O . GLN A 1 149 ? -17.639 -1.796 23.515 1.00 83.81 149 GLN A O 1
ATOM 1221 N N . PRO A 1 150 ? -19.878 -1.782 23.329 1.00 62.59 150 PRO A N 1
ATOM 1222 C CA . PRO A 1 150 ? -20.092 -1.618 24.758 1.00 62.59 150 PRO A CA 1
ATOM 1223 C C . PRO A 1 150 ? -19.711 -2.919 25.473 1.00 62.59 150 PRO A C 1
ATOM 1225 O O . PRO A 1 150 ? -19.924 -4.011 24.950 1.00 62.59 150 PRO A O 1
ATOM 1228 N N . SER A 1 151 ? -19.119 -2.794 26.660 1.00 60.34 151 SER A N 1
ATOM 1229 C CA . SER A 1 151 ? -18.901 -3.931 27.552 1.00 60.34 151 SER A CA 1
ATOM 1230 C C . SER A 1 151 ? -20.265 -4.512 27.932 1.00 60.34 151 SER A C 1
ATOM 1232 O O . SER A 1 151 ? -21.069 -3.779 28.511 1.00 60.34 151 SER A O 1
ATOM 1234 N N . LEU A 1 152 ? -20.532 -5.766 27.552 1.00 47.34 152 LEU A N 1
ATOM 1235 C CA . LEU A 1 152 ? -21.680 -6.537 28.043 1.00 47.34 152 LEU A CA 1
ATOM 1236 C C . LEU A 1 152 ? -21.538 -6.812 29.543 1.00 47.34 152 LEU A C 1
ATOM 1238 O O . LEU A 1 152 ? -20.390 -7.061 29.978 1.00 47.34 152 LEU A O 1
#

Radius of gyration: 23.49 Å; chains: 1; bounding box: 50×32×70 Å

pLDDT: mean 84.39, std 13.4, range [40.78, 97.81]

Secondary structure (DSSP, 8-state):
---HHHHHHHHHHHHHHHHHHHHHHHHHHHHHHHHHHHHHHHHHHHHHH-GGGGG--HHHHHHHHHHHHHHHHHHHHHHHHHHHHHHHHHHHHHHHHHHTTTTSPPTT-----SS-GGGGTGGGG--HHHHHHHHHHHHHHHHHHHHHSPP-